Protein AF-A0A973A1G1-F1 (afdb_monomer_lite)

Foldseek 3Di:
DDADPLQPAADDDDVPDDDPLVVLLVVLVVCVVPDDLVNQDDDPPSVCCVVVVVCVRHSVSDRPVSND

Radius of gyration: 13.08 Å; chains: 1; bounding box: 29×21×33 Å

Sequence (68 aa):
TRKGPDRPHGYEEEPWHWSYNPIARVYTQQYLEKVNYDDIAGFMGSDTAFSVGAIQHYVLGINQDCFK

pLDDT: mean 93.74, std 6.63, range [55.25, 98.12]

Structure (mmCIF, N/CA/C/O backbone):
data_AF-A0A973A1G1-F1
#
_entry.id   AF-A0A973A1G1-F1
#
loop_
_atom_site.group_PDB
_atom_site.id
_atom_site.type_symbol
_atom_site.label_atom_id
_atom_site.label_alt_id
_atom_site.label_comp_id
_atom_site.label_asym_id
_atom_site.label_entity_id
_atom_site.label_seq_id
_atom_site.pdbx_PDB_ins_code
_atom_site.Cartn_x
_atom_site.Cartn_y
_atom_site.Cartn_z
_atom_site.occupancy
_atom_site.B_iso_or_equiv
_atom_site.auth_seq_id
_atom_site.auth_comp_id
_atom_site.auth_asym_id
_atom_site.auth_atom_id
_atom_site.pdbx_PDB_model_num
ATOM 1 N N . THR A 1 1 ? 7.579 0.245 18.069 1.00 55.25 1 THR A N 1
ATOM 2 C CA . THR A 1 1 ? 7.442 -1.093 18.686 1.00 55.25 1 THR A CA 1
ATOM 3 C C . THR A 1 1 ? 7.407 -2.153 17.604 1.00 55.25 1 THR A C 1
ATOM 5 O O . THR A 1 1 ? 7.118 -1.829 16.458 1.00 55.25 1 THR A O 1
ATOM 8 N N . ARG A 1 2 ? 7.766 -3.399 17.936 1.00 68.25 2 ARG A N 1
ATOM 9 C CA . ARG A 1 2 ? 7.847 -4.516 16.981 1.00 68.25 2 ARG A CA 1
ATOM 10 C C . ARG A 1 2 ? 6.471 -4.811 16.369 1.00 68.25 2 ARG A C 1
ATOM 12 O O . ARG A 1 2 ? 5.464 -4.711 17.068 1.00 68.25 2 ARG A O 1
ATOM 19 N N . LYS A 1 3 ? 6.439 -5.203 15.093 1.00 83.25 3 LYS A N 1
ATOM 20 C CA . LYS A 1 3 ? 5.232 -5.703 14.417 1.00 83.25 3 LYS A CA 1
ATOM 21 C C . LYS A 1 3 ? 4.493 -6.766 15.250 1.00 83.25 3 LYS A C 1
ATOM 23 O O . LYS A 1 3 ? 5.131 -7.642 15.835 1.00 83.25 3 LYS A O 1
ATOM 28 N N . GLY A 1 4 ? 3.165 -6.659 15.316 1.00 85.19 4 GLY A N 1
ATOM 29 C CA . GLY A 1 4 ? 2.290 -7.573 16.062 1.00 85.19 4 GLY A CA 1
ATOM 30 C C . GLY A 1 4 ? 1.815 -8.769 15.224 1.00 85.19 4 GLY A C 1
ATOM 31 O O . GLY A 1 4 ? 1.980 -8.756 14.005 1.00 85.19 4 GLY A O 1
ATOM 32 N N . PRO A 1 5 ? 1.200 -9.794 15.845 1.00 89.81 5 PRO A N 1
ATOM 33 C CA . PRO A 1 5 ? 0.756 -11.007 15.148 1.00 89.81 5 PRO A CA 1
ATOM 34 C C . PRO A 1 5 ? -0.303 -10.734 14.068 1.00 89.81 5 PRO A C 1
ATOM 36 O O . PRO A 1 5 ? -0.276 -11.375 13.023 1.00 89.81 5 PRO A O 1
ATOM 39 N N . ASP A 1 6 ? -1.164 -9.733 14.269 1.00 90.56 6 ASP A N 1
ATOM 40 C CA . ASP A 1 6 ? -2.212 -9.339 13.309 1.00 90.56 6 ASP A CA 1
ATOM 41 C C . ASP A 1 6 ? -1.677 -8.495 12.137 1.00 90.56 6 ASP A C 1
ATOM 43 O O . ASP A 1 6 ? -2.415 -8.112 11.230 1.00 90.56 6 ASP A O 1
ATOM 47 N N . ARG A 1 7 ? -0.381 -8.162 12.177 1.00 91.25 7 ARG A N 1
ATOM 48 C CA . ARG A 1 7 ? 0.333 -7.319 11.216 1.00 91.25 7 ARG A CA 1
ATOM 49 C C . ARG A 1 7 ? 1.753 -7.870 11.006 1.00 91.25 7 ARG A C 1
ATOM 51 O O . ARG A 1 7 ? 2.721 -7.217 11.392 1.00 91.25 7 ARG A O 1
ATOM 58 N N . PRO A 1 8 ? 1.917 -9.076 10.432 1.00 92.50 8 PRO A N 1
ATOM 59 C CA . PRO A 1 8 ? 3.234 -9.706 10.294 1.00 92.50 8 PRO A CA 1
ATOM 60 C C . PRO A 1 8 ? 4.147 -8.980 9.290 1.00 92.50 8 PRO A C 1
ATOM 62 O O . PRO A 1 8 ? 5.373 -9.077 9.380 1.00 92.50 8 PRO A O 1
ATOM 65 N N . HIS A 1 9 ? 3.560 -8.216 8.363 1.00 94.56 9 HIS A N 1
ATOM 66 C CA . HIS A 1 9 ? 4.263 -7.397 7.377 1.00 94.56 9 HIS A CA 1
ATOM 67 C C . HIS A 1 9 ? 4.030 -5.892 7.618 1.00 94.56 9 HIS A C 1
ATOM 69 O O . HIS A 1 9 ? 3.577 -5.476 8.685 1.00 94.56 9 HIS A O 1
ATOM 75 N N . GLY A 1 10 ? 4.405 -5.060 6.652 1.00 93.62 10 GLY A N 1
ATOM 76 C CA . GLY A 1 10 ? 4.264 -3.612 6.714 1.00 93.62 10 GLY A CA 1
ATOM 77 C C . GLY A 1 10 ? 5.418 -2.900 7.413 1.00 93.62 10 GLY A C 1
ATOM 78 O O . GLY A 1 10 ? 6.431 -3.491 7.816 1.00 93.62 10 GLY A O 1
ATOM 79 N N . TYR A 1 11 ? 5.240 -1.590 7.541 1.00 92.56 11 TYR A N 1
ATOM 80 C CA . TYR A 1 11 ? 6.203 -0.680 8.152 1.00 92.56 11 TYR A CA 1
ATOM 81 C C . TYR A 1 11 ? 6.311 -0.887 9.662 1.00 92.56 11 TYR A C 1
ATOM 83 O O . TYR A 1 11 ? 5.399 -1.404 10.304 1.00 92.56 11 TYR A O 1
ATOM 91 N N . GLU A 1 12 ? 7.443 -0.520 10.253 1.00 92.31 12 GLU A N 1
ATOM 92 C CA . GLU A 1 12 ? 7.526 -0.451 11.713 1.00 92.31 12 GLU A CA 1
ATOM 93 C C . GLU A 1 12 ? 6.612 0.658 12.249 1.00 92.31 12 GLU A C 1
ATOM 95 O O . GLU A 1 12 ? 6.175 1.537 11.513 1.00 92.31 12 GLU A O 1
ATOM 100 N N . GLU A 1 13 ? 6.267 0.586 13.531 1.00 90.12 13 GLU A N 1
ATOM 101 C CA . GLU A 1 13 ? 5.453 1.634 14.145 1.00 90.12 13 GLU A CA 1
ATOM 102 C C . GLU A 1 13 ? 6.203 2.972 14.175 1.00 90.12 13 GLU A C 1
ATOM 104 O O . GLU A 1 13 ? 7.316 3.060 14.699 1.00 90.12 13 GLU A O 1
ATOM 109 N N . GLU A 1 14 ? 5.527 4.016 13.707 1.00 91.19 14 GLU A N 1
ATOM 110 C CA . GLU A 1 14 ? 5.942 5.409 13.811 1.00 91.19 14 GLU A CA 1
ATOM 111 C C . GLU A 1 14 ? 4.959 6.152 14.735 1.00 91.19 14 GLU A C 1
ATOM 113 O O . GLU A 1 14 ? 3.820 6.390 14.332 1.00 91.19 14 GLU A O 1
ATOM 118 N N . PRO A 1 15 ? 5.350 6.540 15.968 1.00 90.62 15 PRO A N 1
ATOM 119 C CA . PRO A 1 15 ? 4.431 7.136 16.950 1.00 90.62 15 PRO A CA 1
ATOM 120 C C . PRO A 1 15 ? 3.737 8.427 16.492 1.00 90.62 15 PRO A C 1
ATOM 122 O O . PRO A 1 15 ? 2.703 8.803 17.040 1.00 90.62 15 PRO A O 1
ATOM 125 N N . TRP A 1 16 ? 4.312 9.113 15.504 1.00 93.81 16 TRP A N 1
ATOM 126 C CA . TRP A 1 16 ? 3.788 10.341 14.903 1.00 93.81 16 TRP A CA 1
ATOM 127 C C . TRP A 1 16 ? 2.892 10.096 13.678 1.00 93.81 16 TRP A C 1
ATOM 129 O O . TRP A 1 16 ? 2.291 11.043 13.176 1.00 93.81 16 TRP A O 1
ATOM 139 N N . HIS A 1 17 ? 2.805 8.863 13.169 1.00 92.00 17 HIS A N 1
ATOM 140 C CA . HIS A 1 17 ? 2.044 8.543 11.965 1.00 92.00 17 HIS A CA 1
ATOM 141 C C . HIS A 1 17 ? 0.666 7.994 12.327 1.00 92.00 17 HIS A C 1
ATOM 143 O O . HIS A 1 17 ? 0.528 6.840 12.734 1.00 92.00 17 HIS A O 1
ATOM 149 N N . TRP A 1 18 ? -0.378 8.805 12.156 1.00 91.88 18 TRP A N 1
ATOM 150 C CA . TRP A 1 18 ? -1.754 8.407 12.458 1.00 91.88 18 TRP A CA 1
ATOM 151 C C . TRP A 1 18 ? -2.608 8.407 11.190 1.00 91.88 18 TRP A C 1
ATOM 153 O O . TRP A 1 18 ? -2.506 9.304 10.358 1.00 91.88 18 TRP A O 1
ATOM 163 N N . SER A 1 19 ? -3.483 7.408 11.059 1.00 91.62 19 SER A N 1
ATOM 164 C CA . SER A 1 19 ? -4.444 7.302 9.956 1.00 91.62 19 SER A CA 1
ATOM 165 C C . SER A 1 19 ? -5.868 7.524 10.453 1.00 91.62 19 SER A C 1
ATOM 167 O O . SER A 1 19 ? -6.295 6.926 11.441 1.00 91.62 19 SER A O 1
ATOM 169 N N . TYR A 1 20 ? -6.641 8.340 9.736 1.00 95.75 20 TYR A N 1
ATOM 170 C CA . TYR A 1 20 ? -8.075 8.472 9.978 1.00 95.75 20 TYR A CA 1
ATOM 171 C C . TYR A 1 20 ? -8.827 7.333 9.280 1.00 95.75 20 TYR A C 1
ATOM 173 O O . TYR A 1 20 ? -9.140 7.412 8.088 1.00 95.75 20 TYR A O 1
ATOM 181 N N . ASN A 1 21 ? 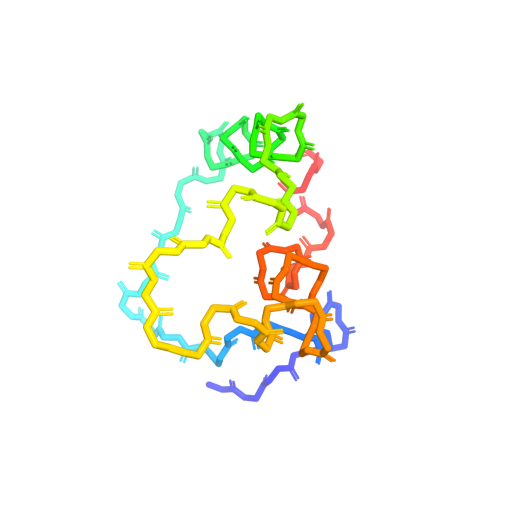-9.090 6.258 10.031 1.00 93.81 21 ASN A N 1
ATOM 182 C CA . ASN A 1 21 ? -9.567 4.981 9.490 1.00 93.81 21 ASN A CA 1
ATOM 183 C C . ASN A 1 21 ? -10.781 5.082 8.535 1.00 93.81 21 ASN A C 1
ATOM 185 O O . ASN A 1 21 ? -10.725 4.476 7.466 1.00 93.81 21 ASN A O 1
ATOM 189 N N . PRO A 1 22 ? -11.837 5.883 8.817 1.00 95.00 22 PRO A N 1
ATOM 190 C CA . PRO A 1 22 ? -13.014 5.944 7.943 1.00 95.00 22 PRO A CA 1
ATOM 191 C C . PRO A 1 22 ? -12.707 6.322 6.489 1.00 95.00 22 PRO A C 1
ATOM 193 O O . PRO A 1 22 ? -13.361 5.824 5.576 1.00 95.00 22 PRO A O 1
ATOM 196 N N . ILE A 1 23 ? -11.708 7.183 6.274 1.00 96.00 23 ILE A N 1
ATOM 197 C CA . ILE A 1 23 ? -11.288 7.622 4.938 1.00 96.00 23 ILE A CA 1
ATOM 198 C C . ILE A 1 23 ? -10.157 6.736 4.409 1.00 96.00 23 ILE A C 1
ATOM 200 O O . ILE A 1 23 ? -10.174 6.364 3.236 1.00 96.00 23 ILE A O 1
ATOM 204 N N . ALA A 1 24 ? -9.201 6.364 5.268 1.00 96.31 24 ALA A N 1
ATOM 205 C CA . ALA A 1 24 ? -8.078 5.511 4.885 1.00 96.31 24 ALA A CA 1
ATOM 206 C C . ALA A 1 24 ? -8.563 4.195 4.262 1.00 96.31 24 ALA A C 1
ATOM 208 O O . ALA A 1 24 ? -8.115 3.844 3.176 1.00 96.31 24 ALA A O 1
ATOM 209 N N . ARG A 1 25 ? -9.564 3.545 4.870 1.00 95.50 25 ARG A N 1
ATOM 210 C CA . ARG A 1 25 ? -10.182 2.316 4.353 1.00 95.50 25 ARG A CA 1
ATOM 211 C C . ARG A 1 25 ? -10.675 2.459 2.910 1.00 95.50 25 ARG A C 1
ATOM 213 O O . ARG A 1 25 ? -10.403 1.593 2.082 1.00 95.50 25 ARG A O 1
ATOM 220 N N . VAL A 1 26 ? -11.368 3.558 2.597 1.00 96.56 26 VAL A N 1
ATOM 221 C CA . VAL A 1 26 ? -11.887 3.820 1.243 1.00 96.56 26 VAL A CA 1
ATOM 222 C C . VAL A 1 26 ? -10.736 3.961 0.251 1.00 96.56 26 VAL A C 1
ATOM 224 O O . VAL A 1 26 ? -10.771 3.358 -0.819 1.00 96.56 26 VAL A O 1
ATOM 227 N N . TYR A 1 27 ? -9.689 4.709 0.601 1.00 96.88 27 TYR A N 1
ATOM 228 C CA . TYR A 1 27 ? -8.542 4.881 -0.289 1.00 96.88 27 TYR A CA 1
ATOM 229 C C . TYR A 1 27 ? -7.710 3.611 -0.453 1.00 96.88 27 TYR A C 1
ATOM 231 O O . TYR A 1 27 ? -7.285 3.327 -1.570 1.00 96.88 27 TYR A O 1
ATOM 239 N N . THR A 1 28 ? -7.526 2.812 0.599 1.00 96.19 28 THR A N 1
ATOM 240 C CA . THR A 1 28 ? -6.843 1.518 0.490 1.00 96.19 28 THR A CA 1
ATOM 241 C C . THR A 1 28 ? -7.615 0.566 -0.424 1.00 96.19 28 THR A C 1
ATOM 243 O O . THR A 1 28 ? -7.007 -0.097 -1.262 1.00 96.19 28 THR A O 1
ATOM 246 N N . GLN A 1 29 ? -8.949 0.542 -0.340 1.00 95.81 29 GLN A N 1
ATOM 247 C CA . GLN A 1 29 ? -9.767 -0.242 -1.266 1.00 95.81 29 GLN A CA 1
ATOM 248 C C . GLN A 1 29 ? -9.643 0.266 -2.712 1.00 95.81 29 GLN A C 1
ATOM 250 O O . GLN A 1 29 ? -9.450 -0.521 -3.632 1.00 95.81 29 GLN A O 1
ATOM 255 N N . GLN A 1 30 ? -9.699 1.581 -2.929 1.00 97.69 30 GLN A N 1
ATOM 256 C CA . GLN A 1 30 ? -9.534 2.148 -4.271 1.00 97.69 30 GLN A CA 1
ATOM 257 C C . GLN A 1 30 ? -8.132 1.903 -4.847 1.00 97.69 30 GLN A C 1
ATOM 259 O O . GLN A 1 30 ? -8.003 1.728 -6.056 1.00 97.69 30 GLN A O 1
ATOM 264 N N . TYR A 1 31 ? -7.095 1.866 -4.006 1.00 97.56 31 TYR A N 1
ATOM 265 C CA . TYR A 1 31 ? -5.746 1.482 -4.420 1.00 97.56 31 TYR A CA 1
ATOM 266 C C . TYR A 1 31 ? -5.731 0.042 -4.944 1.00 97.56 31 TYR A C 1
ATOM 268 O O . TYR A 1 31 ? -5.232 -0.193 -6.037 1.00 97.56 31 TYR A O 1
ATOM 276 N N . LEU A 1 32 ? -6.346 -0.898 -4.216 1.00 95.06 32 LEU A N 1
ATOM 277 C CA . LEU A 1 32 ? -6.460 -2.299 -4.641 1.00 95.06 32 LEU A CA 1
ATOM 278 C C . LEU A 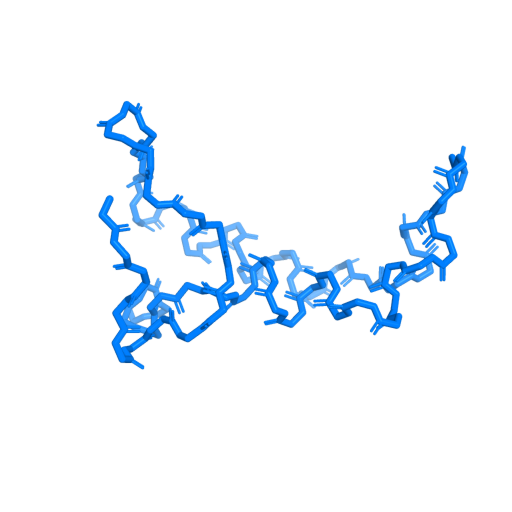1 32 ? -7.173 -2.477 -5.984 1.00 95.06 32 LEU A C 1
ATOM 280 O O . LEU A 1 32 ? -6.823 -3.362 -6.756 1.00 95.06 32 LEU A O 1
ATOM 284 N N . GLU A 1 33 ? -8.185 -1.655 -6.250 1.00 97.38 33 GLU A N 1
ATOM 285 C CA . GLU A 1 33 ? -8.976 -1.733 -7.481 1.00 97.38 33 GLU A CA 1
ATOM 286 C C . GLU A 1 33 ? -8.263 -1.128 -8.699 1.00 97.38 33 GLU A C 1
ATOM 288 O O . GLU A 1 33 ? -8.611 -1.459 -9.832 1.00 97.38 33 GLU A O 1
ATOM 293 N N . LYS A 1 34 ? -7.308 -0.213 -8.487 1.00 98.12 34 LYS A N 1
ATOM 294 C CA . LYS A 1 34 ? -6.771 0.646 -9.558 1.00 98.12 34 LYS A CA 1
ATOM 295 C C . LYS A 1 34 ? -5.270 0.553 -9.764 1.00 98.12 34 LYS A C 1
ATOM 297 O O . LYS A 1 34 ? -4.813 0.993 -10.810 1.00 98.12 34 LYS A O 1
ATOM 302 N N . VAL A 1 35 ? -4.526 0.048 -8.785 1.00 97.94 35 VAL A N 1
ATOM 303 C CA . VAL A 1 35 ? -3.065 0.014 -8.815 1.00 97.94 35 VAL A CA 1
ATOM 304 C C . VAL A 1 35 ? -2.593 -1.430 -8.807 1.00 97.94 35 VAL A C 1
ATOM 306 O O . VAL A 1 35 ? -2.938 -2.218 -7.926 1.00 97.94 35 VAL A O 1
ATOM 309 N N . ASN A 1 36 ? -1.765 -1.765 -9.785 1.00 97.88 36 ASN A N 1
ATOM 310 C CA . ASN A 1 36 ? -1.050 -3.025 -9.874 1.00 97.88 36 ASN A CA 1
ATOM 311 C C . ASN A 1 36 ? 0.459 -2.765 -10.043 1.00 97.88 36 ASN A C 1
ATOM 313 O O . ASN A 1 36 ? 0.935 -1.635 -9.942 1.00 97.88 36 ASN A O 1
ATOM 317 N N . TYR A 1 37 ? 1.242 -3.825 -10.233 1.00 97.88 37 TYR A N 1
ATOM 318 C CA . TYR A 1 37 ? 2.697 -3.704 -10.318 1.00 97.88 37 TYR A CA 1
ATOM 319 C C . TYR A 1 37 ? 3.192 -2.991 -11.579 1.00 97.88 37 TYR A C 1
ATOM 321 O O . TYR A 1 37 ? 4.250 -2.372 -11.515 1.00 97.88 37 TYR A O 1
ATOM 329 N N . ASP A 1 38 ? 2.433 -3.012 -12.675 1.00 97.38 38 ASP A N 1
ATOM 330 C CA . ASP A 1 38 ? 2.788 -2.302 -13.908 1.00 97.38 38 ASP A CA 1
ATOM 331 C C . ASP A 1 38 ? 2.709 -0.776 -13.719 1.00 97.38 38 ASP A C 1
ATOM 333 O O . ASP A 1 38 ? 3.415 -0.028 -14.396 1.00 97.38 38 ASP A O 1
ATOM 337 N N . ASP A 1 39 ? 1.912 -0.308 -12.750 1.00 97.94 39 ASP A N 1
ATOM 338 C CA . ASP A 1 39 ? 1.839 1.106 -12.362 1.00 97.94 39 ASP A CA 1
ATOM 339 C C . ASP A 1 39 ? 3.047 1.548 -11.511 1.00 97.94 39 ASP A C 1
ATOM 341 O O . ASP A 1 39 ? 3.339 2.741 -11.399 1.00 97.94 39 ASP A O 1
ATOM 345 N N . ILE A 1 40 ? 3.774 0.601 -10.905 1.00 97.06 40 ILE A N 1
ATOM 346 C CA . ILE A 1 40 ? 4.976 0.864 -10.104 1.00 97.06 40 ILE A CA 1
ATOM 347 C C . ILE A 1 40 ? 6.190 0.769 -11.030 1.00 97.06 40 ILE A C 1
ATOM 349 O O . ILE A 1 40 ? 6.945 -0.198 -11.002 1.00 97.06 40 ILE A O 1
ATOM 353 N N . ALA A 1 41 ? 6.369 1.791 -11.866 1.00 97.44 41 ALA A N 1
ATOM 354 C CA . ALA A 1 41 ? 7.427 1.854 -12.872 1.00 97.44 41 ALA A CA 1
ATOM 355 C C . ALA A 1 41 ? 7.994 3.278 -13.026 1.00 97.44 41 ALA A C 1
ATOM 357 O O . ALA A 1 41 ? 7.494 4.244 -12.450 1.00 97.44 41 ALA A O 1
ATOM 358 N N . GLY A 1 42 ? 9.062 3.424 -13.818 1.00 97.31 42 GLY A N 1
ATOM 359 C CA . GLY A 1 42 ? 9.619 4.736 -14.188 1.00 97.31 42 GLY A CA 1
ATOM 360 C C . GLY A 1 42 ? 10.671 5.301 -13.228 1.00 97.31 42 GLY A C 1
ATOM 361 O O . GLY A 1 42 ? 11.096 6.443 -13.392 1.00 97.31 42 GLY A O 1
ATOM 362 N N . PHE A 1 43 ? 11.129 4.512 -12.253 1.00 97.00 43 PHE A N 1
ATOM 363 C CA . PHE A 1 43 ? 12.210 4.886 -11.337 1.00 97.00 43 PHE A CA 1
ATOM 364 C C . PHE A 1 43 ? 13.137 3.699 -11.029 1.00 97.00 43 PHE A C 1
ATOM 366 O O . PHE A 1 43 ? 12.762 2.535 -11.181 1.00 97.00 43 PHE A O 1
ATOM 373 N N . MET A 1 44 ? 14.372 3.988 -10.611 1.00 98.06 44 MET A N 1
ATOM 374 C CA .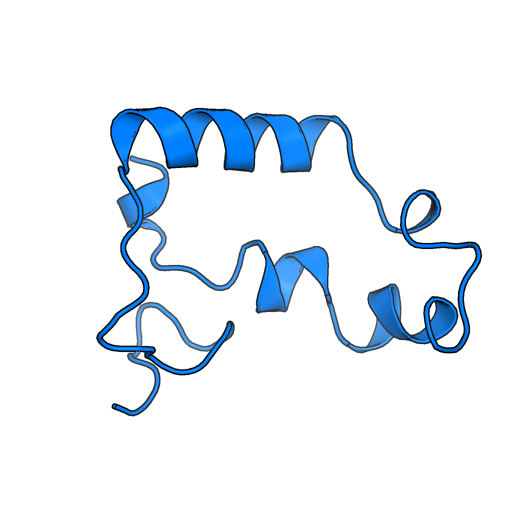 MET A 1 44 ? 15.365 2.964 -10.265 1.00 98.06 44 MET A CA 1
ATOM 375 C C . MET A 1 44 ? 14.869 2.097 -9.098 1.00 98.06 44 MET A C 1
ATOM 377 O O . MET A 1 44 ? 14.461 2.630 -8.069 1.00 98.06 44 MET A O 1
ATOM 381 N N . GLY A 1 45 ? 14.921 0.773 -9.256 1.00 97.06 45 GLY A N 1
ATOM 382 C CA . GLY A 1 45 ? 14.463 -0.190 -8.250 1.00 97.06 45 GLY A CA 1
ATOM 383 C C . GLY A 1 45 ? 12.970 -0.527 -8.310 1.00 97.06 45 GLY A C 1
ATOM 384 O O . GLY A 1 45 ? 12.520 -1.380 -7.545 1.00 97.06 45 GLY A O 1
ATOM 385 N N . SER A 1 46 ? 12.194 0.098 -9.204 1.00 97.56 46 SER A N 1
ATOM 386 C CA . SER A 1 46 ? 10.768 -0.221 -9.405 1.00 97.56 46 SER A CA 1
ATOM 387 C C . SER A 1 46 ? 10.522 -1.683 -9.806 1.00 97.56 46 SER A C 1
ATOM 389 O O . SER A 1 46 ? 9.544 -2.292 -9.381 1.00 97.56 46 SER A O 1
ATOM 391 N N . ASP A 1 47 ? 11.479 -2.298 -10.497 1.00 97.62 47 ASP A N 1
ATOM 392 C CA . ASP A 1 47 ? 11.512 -3.715 -10.867 1.00 97.62 47 ASP A CA 1
ATOM 393 C C . ASP A 1 47 ? 11.489 -4.673 -9.661 1.00 97.62 47 ASP A C 1
ATOM 395 O O . ASP A 1 47 ? 11.054 -5.821 -9.774 1.00 97.62 47 ASP A O 1
ATOM 399 N N . THR A 1 48 ? 11.894 -4.204 -8.478 1.00 97.88 48 THR A N 1
ATOM 400 C CA . THR A 1 48 ? 11.848 -5.003 -7.245 1.00 97.88 48 THR A CA 1
ATOM 401 C C . THR A 1 48 ? 10.461 -5.049 -6.606 1.00 97.88 48 THR A C 1
ATOM 403 O O . THR A 1 48 ? 10.227 -5.887 -5.737 1.00 97.88 48 THR A O 1
ATOM 406 N N . ALA A 1 49 ? 9.519 -4.193 -7.023 1.00 98.00 49 ALA A N 1
ATOM 407 C CA . ALA A 1 49 ? 8.227 -4.041 -6.356 1.00 98.00 49 ALA A CA 1
ATOM 408 C C . ALA A 1 49 ? 7.468 -5.372 -6.239 1.00 98.00 49 ALA A C 1
ATOM 410 O O . ALA A 1 49 ? 6.950 -5.698 -5.165 1.00 98.00 49 ALA A O 1
ATOM 411 N N . PHE A 1 50 ? 7.446 -6.166 -7.314 1.00 97.88 50 PHE A N 1
ATOM 412 C CA . PHE A 1 50 ? 6.812 -7.483 -7.308 1.00 97.88 50 PHE A CA 1
ATOM 413 C C . PHE A 1 50 ? 7.537 -8.461 -6.377 1.00 97.88 50 PHE A C 1
ATOM 415 O O . PHE A 1 50 ? 6.902 -9.086 -5.529 1.00 97.88 50 PHE A O 1
ATOM 422 N N . SER A 1 51 ? 8.866 -8.562 -6.484 1.00 97.88 51 SER A N 1
ATOM 423 C CA . SER A 1 51 ? 9.652 -9.551 -5.735 1.00 97.88 51 SER A CA 1
ATOM 424 C C . SER A 1 51 ? 9.658 -9.301 -4.226 1.00 97.88 51 SER A C 1
ATOM 426 O O . SER A 1 51 ? 9.654 -10.257 -3.452 1.00 97.88 51 SER A O 1
ATOM 428 N N . VAL A 1 52 ? 9.594 -8.038 -3.790 1.00 97.06 52 VAL A N 1
ATOM 429 C CA . VAL A 1 52 ? 9.458 -7.690 -2.362 1.00 97.06 52 VAL A CA 1
ATOM 430 C C . VAL A 1 52 ? 8.008 -7.754 -1.870 1.00 97.06 52 VAL A C 1
ATOM 432 O O . VAL A 1 52 ? 7.750 -7.658 -0.667 1.00 97.06 52 VAL A O 1
ATOM 435 N N . GLY A 1 53 ? 7.044 -7.923 -2.779 1.00 97.62 53 GLY A N 1
ATOM 436 C CA . GLY A 1 53 ? 5.623 -7.903 -2.458 1.00 97.62 53 GLY A CA 1
ATOM 437 C C . GLY A 1 53 ? 5.150 -6.519 -2.012 1.00 97.62 53 GLY A C 1
ATOM 438 O O . GLY A 1 53 ? 4.410 -6.425 -1.043 1.00 97.62 53 GLY A O 1
ATOM 439 N N . ALA A 1 54 ? 5.568 -5.439 -2.682 1.00 97.38 54 ALA A N 1
ATOM 440 C CA . ALA A 1 54 ? 5.299 -4.059 -2.251 1.00 97.38 54 ALA A CA 1
ATOM 441 C C . ALA A 1 54 ? 3.813 -3.794 -1.924 1.00 97.38 54 ALA A C 1
ATOM 443 O O . ALA A 1 54 ? 3.499 -3.228 -0.879 1.00 97.38 54 ALA A O 1
ATOM 444 N N . ILE A 1 55 ? 2.883 -4.274 -2.754 1.00 97.50 55 ILE A N 1
ATOM 445 C CA . ILE A 1 55 ? 1.446 -4.116 -2.496 1.00 97.50 55 ILE A CA 1
ATOM 446 C C . ILE A 1 55 ? 1.005 -5.029 -1.341 1.00 97.50 55 ILE A C 1
ATOM 448 O O . ILE A 1 55 ? 0.553 -4.540 -0.306 1.00 97.50 55 ILE A O 1
ATOM 452 N N . GLN A 1 56 ? 1.190 -6.346 -1.471 1.00 96.56 56 GLN A N 1
ATOM 453 C CA . GLN A 1 56 ? 0.682 -7.324 -0.500 1.00 96.56 56 GLN A CA 1
ATOM 454 C C . GLN A 1 56 ? 1.307 -7.185 0.897 1.00 96.56 56 GLN A C 1
ATOM 456 O O . GLN A 1 56 ? 0.620 -7.310 1.908 1.00 96.56 56 GLN A O 1
ATOM 461 N N . HIS A 1 57 ? 2.614 -6.946 0.969 1.00 96.81 57 HIS A N 1
ATOM 462 C CA . HIS A 1 57 ? 3.361 -6.912 2.220 1.00 96.81 57 HIS A CA 1
ATOM 463 C C . HIS A 1 57 ? 3.463 -5.515 2.824 1.00 96.81 57 HIS A C 1
ATOM 465 O O . HIS A 1 57 ? 3.646 -5.432 4.033 1.00 96.81 57 HIS A O 1
ATOM 471 N N . TYR A 1 58 ? 3.365 -4.425 2.055 1.00 95.88 58 TYR A N 1
ATOM 472 C CA . TYR A 1 58 ? 3.565 -3.077 2.607 1.00 95.88 58 TYR A CA 1
ATOM 473 C C . TYR A 1 58 ? 2.310 -2.215 2.559 1.00 95.88 58 TYR A C 1
ATOM 475 O O . TYR A 1 58 ? 1.948 -1.657 3.591 1.00 95.88 58 TYR A O 1
ATOM 483 N N . VAL A 1 59 ? 1.603 -2.160 1.427 1.00 95.69 59 VAL A N 1
ATOM 484 C CA . VAL A 1 59 ? 0.328 -1.421 1.349 1.00 95.69 59 VAL A CA 1
ATOM 485 C C . VAL A 1 59 ? -0.765 -2.137 2.147 1.00 95.69 59 VAL A C 1
ATOM 487 O O . VAL A 1 59 ? -1.450 -1.520 2.958 1.00 95.69 59 VAL A O 1
ATOM 490 N N . LEU A 1 60 ? -0.896 -3.453 1.959 1.00 95.38 60 LEU A N 1
ATOM 491 C CA . LEU A 1 60 ? -1.894 -4.290 2.640 1.00 95.38 60 LEU A CA 1
ATOM 492 C C . LEU A 1 60 ? -1.366 -4.948 3.915 1.00 95.38 60 LEU A C 1
ATOM 494 O O . LEU A 1 60 ? -2.114 -5.632 4.612 1.00 95.38 60 LEU A O 1
ATOM 498 N N . GLY A 1 61 ? -0.093 -4.716 4.247 1.00 95.00 61 GLY A N 1
ATOM 499 C CA . GLY A 1 61 ? 0.570 -5.197 5.459 1.00 95.00 61 GLY A CA 1
ATOM 500 C C . GLY A 1 61 ? 0.125 -4.472 6.732 1.00 95.00 61 GLY A C 1
ATOM 501 O O . GLY A 1 61 ? 0.956 -4.145 7.575 1.00 95.00 61 GLY A O 1
ATOM 502 N N . ILE A 1 62 ? -1.169 -4.187 6.858 1.00 93.94 62 ILE A N 1
ATOM 503 C CA . ILE A 1 62 ? -1.810 -3.548 8.009 1.00 93.94 62 ILE A CA 1
AT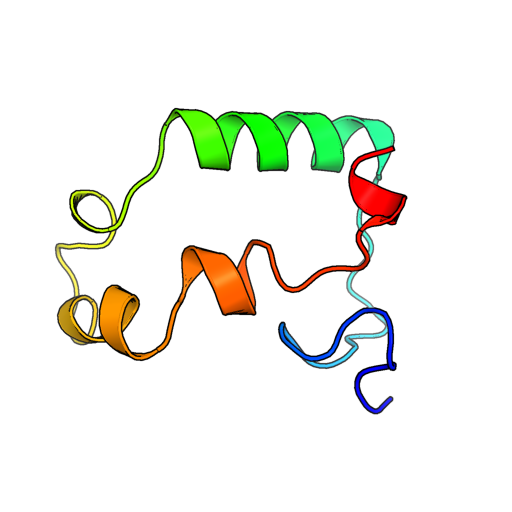OM 504 C C . ILE A 1 62 ? -2.735 -4.545 8.715 1.00 93.94 62 ILE A C 1
ATOM 506 O O . ILE A 1 62 ? -3.012 -5.632 8.203 1.00 93.94 62 ILE A O 1
ATOM 510 N N . ASN A 1 63 ? -3.211 -4.182 9.907 1.00 93.38 63 ASN A N 1
ATOM 511 C CA . ASN A 1 63 ? -4.184 -5.004 10.623 1.00 93.38 63 ASN A CA 1
ATOM 512 C C . ASN A 1 63 ? -5.470 -5.145 9.783 1.00 93.38 63 ASN A C 1
ATOM 514 O O . ASN A 1 63 ? -5.986 -4.156 9.263 1.00 93.38 63 ASN A O 1
ATOM 518 N N . GLN A 1 64 ? -5.987 -6.369 9.661 1.00 91.69 64 GLN A N 1
ATOM 519 C CA . GLN A 1 64 ? -7.172 -6.672 8.853 1.00 91.69 64 GLN A CA 1
ATOM 520 C C . GLN A 1 64 ? -8.453 -6.002 9.369 1.00 91.69 64 GLN A C 1
ATOM 522 O O . GLN A 1 64 ? -9.388 -5.771 8.603 1.00 91.69 64 GLN A O 1
ATOM 527 N N . ASP A 1 65 ? -8.488 -5.620 10.645 1.00 92.44 65 ASP A N 1
ATOM 528 C CA . ASP A 1 65 ? -9.590 -4.848 11.215 1.00 92.44 65 ASP A CA 1
ATOM 529 C C . ASP A 1 65 ? -9.711 -3.444 10.602 1.00 92.44 65 ASP A C 1
ATOM 531 O O . ASP A 1 65 ? -10.788 -2.857 10.643 1.00 92.44 65 ASP A O 1
ATOM 535 N N . CYS A 1 66 ? -8.659 -2.921 9.959 1.00 91.69 66 CYS A N 1
ATOM 536 C CA . CYS A 1 66 ? -8.712 -1.648 9.233 1.00 91.69 66 CYS A CA 1
ATOM 537 C C . CYS A 1 66 ? -9.604 -1.699 7.97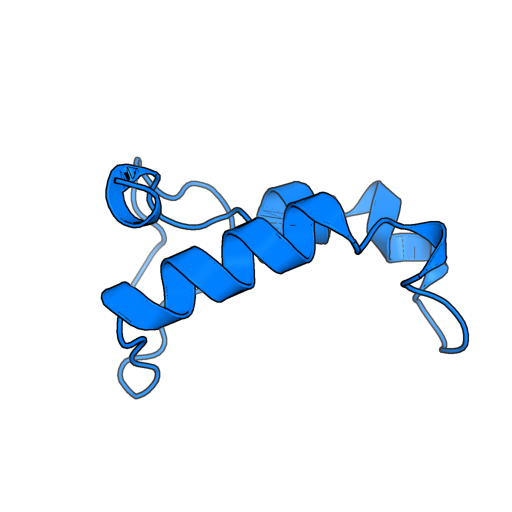7 1.00 91.69 66 CYS A C 1
ATOM 539 O O . CYS A 1 66 ? -9.960 -0.653 7.437 1.00 91.69 66 CYS A O 1
ATOM 541 N N . PHE A 1 67 ? -9.975 -2.895 7.507 1.00 89.12 67 PHE A N 1
ATOM 542 C CA . PHE A 1 67 ? -10.892 -3.070 6.377 1.00 89.12 67 PHE A CA 1
ATOM 543 C C . PHE A 1 67 ? -12.357 -3.231 6.798 1.00 89.12 67 PHE A C 1
ATOM 545 O O . PHE A 1 67 ? -13.238 -3.193 5.938 1.00 89.12 67 PHE A O 1
ATOM 552 N N . LYS A 1 68 ? -12.620 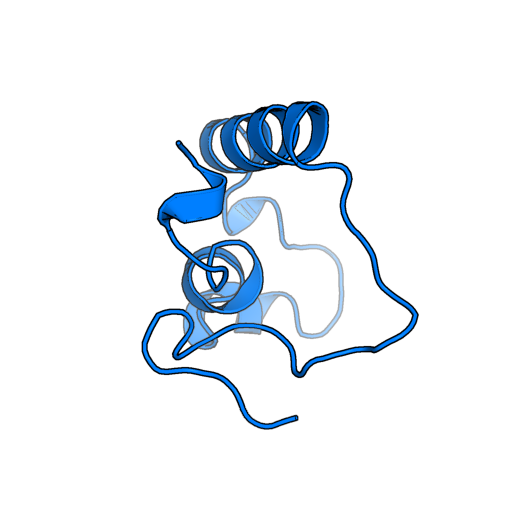-3.422 8.095 1.00 83.44 68 LYS A N 1
ATOM 553 C CA . LYS A 1 68 ? -13.971 -3.572 8.650 1.00 83.44 68 LYS A CA 1
ATOM 554 C C . LYS A 1 68 ? -14.662 -2.225 8.804 1.00 83.44 68 LYS A C 1
ATOM 556 O O . LYS A 1 68 ? -13.963 -1.195 8.942 1.00 83.44 68 LYS A O 1
#

Secondary structure (DSSP, 8-state):
-PPPTT-SSSPPP-TT----HHHHHHHHHHHHHH--GGGS-SSTTGGGTTTTTIIIIIIS-S-GGGG-